Protein AF-A0A7Y5KUQ4-F1 (afdb_monomer_lite)

Secondary structure (DSSP, 8-state):
-BTTB-TTT----EEEESS-EEE-TTSTT-EEE-EEEEEEEEEEEEPTTSPEEEEEEEEEEEEEEETTT--EEEEES-HHHHHHHHHHT-TT-----PPP--

Foldseek 3Di:
DPPCADPPPRDNQKDKAAFDWDDDPVDNPDIDTDFPFWFFQFPPDADPVRHGDTDTDGFTKMWIAHPPPRDIDIDTPDVVVLVVCQVVVHRVRHDDDDDPPD

Radius of gyration: 17.79 Å; chains: 1; bounding box: 35×47×45 Å

Sequence (102 aa):
MKNGVCPKCESSEIYVVDELKIPNYEYSNSVVPLTLTAHYGETGETGFLGSAKMERVGINLRALVCGDCAFTEVYVDNLDRLKKFAAQRQGGVRRYKPEADE

pLDDT: mean 89.14, std 8.38, range [46.06, 98.25]

Structure (mmCIF, N/CA/C/O backbone):
data_AF-A0A7Y5KUQ4-F1
#
_entry.id   AF-A0A7Y5KUQ4-F1
#
loop_
_atom_site.group_PDB
_atom_site.id
_atom_site.type_symbol
_atom_site.label_atom_id
_atom_site.label_alt_id
_atom_site.label_comp_id
_atom_site.label_asym_id
_atom_site.label_entity_id
_atom_site.label_seq_id
_atom_site.pdbx_PDB_ins_code
_atom_site.Cartn_x
_atom_site.Cartn_y
_atom_site.Cartn_z
_atom_site.occupancy
_atom_site.B_iso_or_equiv
_atom_site.auth_seq_id
_atom_site.auth_comp_id
_atom_site.auth_asym_id
_atom_site.auth_atom_id
_atom_site.pdbx_PDB_model_num
ATOM 1 N N . MET A 1 1 ? -1.338 1.739 13.347 1.00 86.50 1 MET A N 1
ATOM 2 C CA . MET A 1 1 ? -1.809 1.271 14.651 1.00 86.50 1 MET A CA 1
ATOM 3 C C . MET A 1 1 ? -0.578 1.084 15.489 1.00 86.50 1 MET A C 1
ATOM 5 O O . MET A 1 1 ? 0.296 0.305 15.118 1.00 86.50 1 MET A O 1
ATOM 9 N N . LYS A 1 2 ? -0.418 1.901 16.526 1.00 77.38 2 LYS A N 1
ATOM 10 C CA . LYS A 1 2 ? 0.798 1.894 17.340 1.00 77.38 2 LYS A CA 1
ATOM 11 C C . LYS A 1 2 ? 0.644 0.816 18.409 1.00 77.38 2 LYS A C 1
ATOM 13 O O . LYS A 1 2 ? -0.415 0.727 19.011 1.00 77.38 2 LYS A O 1
ATOM 18 N N . ASN A 1 3 ? 1.673 -0.000 18.628 1.00 88.25 3 ASN A N 1
ATOM 19 C CA . ASN A 1 3 ? 1.675 -1.064 19.645 1.00 88.25 3 ASN A CA 1
ATOM 20 C C . ASN A 1 3 ? 0.528 -2.090 19.509 1.00 88.25 3 ASN A C 1
ATOM 22 O O . ASN A 1 3 ? 0.076 -2.636 20.507 1.00 88.25 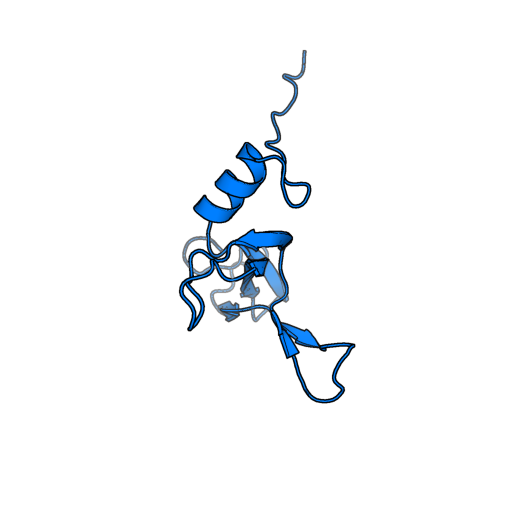3 ASN A O 1
ATOM 26 N N . GLY A 1 4 ? 0.045 -2.339 18.287 1.00 92.56 4 GLY A N 1
ATOM 27 C CA . GLY A 1 4 ? -1.018 -3.321 18.044 1.00 92.56 4 GLY A CA 1
ATOM 28 C C . GLY A 1 4 ? -2.428 -2.871 18.440 1.00 92.56 4 GLY A C 1
ATOM 29 O O . GLY A 1 4 ? -3.315 -3.712 18.478 1.00 92.56 4 GLY A O 1
ATOM 30 N N . VAL A 1 5 ? -2.652 -1.577 18.709 1.00 97.19 5 VAL A N 1
ATOM 31 C CA . VAL A 1 5 ? -3.984 -1.043 19.043 1.00 97.19 5 VAL A CA 1
ATOM 32 C C . VAL A 1 5 ? -4.462 0.028 18.062 1.00 97.19 5 VAL A C 1
ATOM 34 O O . VAL A 1 5 ? -3.678 0.795 17.485 1.00 97.19 5 VAL A O 1
ATOM 37 N N . CYS A 1 6 ? -5.779 0.078 17.869 1.00 97.38 6 CYS A N 1
ATOM 38 C CA . CYS A 1 6 ? -6.456 1.076 17.057 1.00 97.38 6 CYS A CA 1
ATOM 39 C C . CYS A 1 6 ? -6.422 2.453 17.746 1.00 97.38 6 CYS A C 1
ATOM 41 O O . CYS A 1 6 ? -6.942 2.584 18.850 1.00 97.38 6 CYS A O 1
ATOM 43 N N . PRO A 1 7 ? -5.918 3.522 17.100 1.00 96.50 7 PRO A N 1
ATOM 44 C CA . PRO A 1 7 ? -5.863 4.847 17.725 1.00 96.50 7 PRO A CA 1
ATOM 45 C C . PRO A 1 7 ? -7.234 5.534 17.845 1.00 96.50 7 PRO A C 1
ATOM 47 O O . PRO A 1 7 ? -7.336 6.570 18.490 1.00 96.50 7 PRO A O 1
ATOM 50 N N . LYS A 1 8 ? -8.276 4.998 17.195 1.00 96.75 8 LYS A N 1
ATOM 51 C CA . LYS A 1 8 ? -9.631 5.571 17.199 1.00 96.75 8 LYS A CA 1
ATOM 52 C C . LYS A 1 8 ? -10.528 4.990 18.296 1.00 96.75 8 LYS A C 1
ATOM 54 O O . LYS A 1 8 ? -11.359 5.714 18.828 1.00 96.75 8 LYS A O 1
ATOM 59 N N . CYS A 1 9 ? -10.411 3.692 18.577 1.00 97.62 9 CYS A N 1
ATOM 60 C CA . CYS A 1 9 ? -11.312 2.970 19.489 1.00 97.62 9 CYS A CA 1
ATOM 61 C C . CYS A 1 9 ? -10.589 2.050 20.482 1.00 97.62 9 CYS A C 1
ATOM 63 O O . CYS A 1 9 ? -11.249 1.298 21.185 1.00 97.62 9 CYS A O 1
ATOM 65 N N . GLU A 1 10 ? -9.253 2.068 20.502 1.00 97.38 10 GLU A N 1
ATOM 66 C CA . GLU A 1 10 ? -8.399 1.289 21.415 1.00 97.38 10 GLU A CA 1
ATOM 67 C C . GLU A 1 10 ? -8.478 -0.243 21.276 1.00 97.38 10 GLU A C 1
ATOM 69 O O . GLU A 1 10 ? -7.758 -0.957 21.969 1.00 97.38 10 GLU A O 1
ATOM 74 N N . SER A 1 11 ? -9.264 -0.755 20.324 1.00 97.75 11 SER A N 1
ATOM 75 C CA . SER A 1 11 ? -9.323 -2.181 19.986 1.00 97.75 11 SER A CA 1
ATOM 76 C C . SER A 1 11 ? -7.952 -2.775 19.652 1.00 97.75 11 SER A C 1
ATOM 78 O O . SER A 1 11 ? -7.143 -2.144 18.962 1.00 97.75 11 SER A O 1
ATOM 80 N N . SER A 1 12 ? -7.726 -4.013 20.094 1.00 97.69 12 SER A N 1
ATOM 81 C CA . SER A 1 12 ? -6.580 -4.852 19.730 1.00 97.69 12 SER A CA 1
ATOM 82 C C . SER A 1 12 ? -6.875 -5.814 18.571 1.00 97.69 12 SER A C 1
ATOM 84 O O . SER A 1 12 ? -5.969 -6.522 18.128 1.00 97.69 12 SER A O 1
ATOM 86 N N . GLU A 1 13 ? -8.110 -5.849 18.056 1.00 98.06 13 GLU A N 1
ATOM 87 C CA . GLU A 1 13 ? -8.459 -6.662 16.892 1.00 98.06 13 GLU A CA 1
ATOM 88 C C . GLU A 1 13 ? -7.991 -5.957 15.615 1.00 98.06 13 GLU A C 1
ATOM 90 O O . GLU A 1 13 ? -8.635 -5.036 15.104 1.00 98.06 13 GLU A O 1
ATOM 95 N N . ILE A 1 14 ? -6.821 -6.362 15.117 1.00 98.06 14 ILE A N 1
ATOM 96 C CA . ILE A 1 14 ? -6.170 -5.739 13.965 1.00 98.06 14 ILE A CA 1
ATOM 97 C C . ILE A 1 14 ? -5.944 -6.761 12.852 1.00 98.06 14 ILE A C 1
ATOM 99 O O . ILE A 1 14 ? -5.222 -7.741 13.025 1.00 98.06 14 ILE A O 1
ATOM 103 N N . TYR A 1 15 ? -6.489 -6.470 11.674 1.00 97.75 15 TYR A N 1
ATOM 104 C CA . TYR A 1 15 ? -6.237 -7.212 10.444 1.00 97.75 15 TYR A CA 1
ATOM 105 C C . TYR A 1 15 ? -5.096 -6.566 9.654 1.00 97.75 15 TYR A C 1
ATOM 107 O O . TYR A 1 15 ? -5.030 -5.341 9.510 1.00 97.75 15 TYR A O 1
ATOM 115 N N . VAL A 1 16 ? -4.206 -7.399 9.113 1.00 96.38 16 VAL A N 1
ATOM 116 C CA . VAL A 1 16 ? -3.110 -6.976 8.233 1.00 96.38 16 VAL A CA 1
ATOM 117 C C . VAL A 1 16 ? -3.466 -7.336 6.796 1.00 96.38 16 VAL A C 1
ATOM 119 O O . VAL A 1 16 ? -3.797 -8.480 6.502 1.00 96.38 16 VAL A O 1
ATOM 122 N N . VAL A 1 17 ? -3.377 -6.357 5.899 1.00 95.88 17 VAL A N 1
ATOM 123 C CA . VAL A 1 17 ? -3.481 -6.559 4.452 1.00 95.88 17 VAL A CA 1
ATOM 124 C C . VAL A 1 17 ? -2.100 -6.307 3.862 1.00 95.88 17 VAL A C 1
ATOM 126 O O . VAL A 1 17 ? -1.737 -5.150 3.641 1.00 95.88 17 VAL A O 1
ATOM 129 N N . ASP A 1 18 ? -1.327 -7.378 3.657 1.00 94.19 18 ASP A N 1
ATOM 130 C CA . ASP A 1 18 ? 0.078 -7.311 3.217 1.00 94.19 18 ASP A CA 1
ATOM 131 C C . ASP A 1 18 ? 0.252 -6.618 1.863 1.00 94.19 18 ASP A C 1
ATOM 133 O O . ASP A 1 18 ? 1.204 -5.865 1.669 1.00 94.19 18 ASP A O 1
ATOM 137 N N . GLU A 1 19 ? -0.699 -6.828 0.954 1.00 94.44 19 GLU A N 1
ATOM 138 C CA . GLU A 1 19 ? -0.729 -6.207 -0.364 1.00 94.44 19 GLU A CA 1
ATOM 139 C C . GLU A 1 19 ? -2.159 -5.779 -0.700 1.00 94.44 19 GLU A C 1
ATOM 141 O O . GLU A 1 19 ? -3.071 -6.607 -0.789 1.00 94.44 19 GLU A O 1
ATOM 146 N N . LEU A 1 20 ? -2.364 -4.476 -0.900 1.00 95.12 20 LEU A N 1
ATOM 147 C CA . LEU A 1 20 ? -3.644 -3.964 -1.380 1.00 95.12 20 LEU A CA 1
ATOM 148 C C . LEU A 1 20 ? -3.778 -4.294 -2.862 1.00 95.12 20 LEU A C 1
ATOM 150 O O . LEU A 1 20 ? -2.875 -4.021 -3.648 1.00 95.12 20 LEU A O 1
ATOM 154 N N . LYS A 1 21 ? -4.929 -4.837 -3.251 1.00 94.88 21 LYS A N 1
ATOM 155 C CA . LYS A 1 21 ? -5.234 -5.203 -4.635 1.00 94.88 21 LYS A CA 1
ATOM 156 C C . LYS A 1 21 ? -6.510 -4.525 -5.100 1.00 94.88 21 LYS A C 1
ATOM 158 O O . LYS A 1 21 ? -7.435 -4.331 -4.315 1.00 94.88 21 LYS A O 1
ATOM 163 N N . ILE A 1 22 ? -6.563 -4.201 -6.385 1.00 93.25 22 ILE A N 1
ATOM 164 C CA . ILE A 1 22 ? -7.767 -3.727 -7.070 1.00 93.25 22 ILE A CA 1
ATOM 165 C C . ILE A 1 22 ? -8.130 -4.678 -8.212 1.00 93.25 22 ILE A C 1
ATOM 167 O O . ILE A 1 22 ? -7.245 -5.359 -8.741 1.00 93.25 22 ILE A O 1
ATOM 171 N N . PRO A 1 23 ? -9.410 -4.731 -8.620 1.00 93.00 23 PRO A N 1
ATOM 172 C CA . PRO A 1 23 ? -9.798 -5.405 -9.849 1.00 93.00 23 PRO A CA 1
ATOM 173 C C . PRO A 1 23 ? -8.980 -4.888 -11.031 1.00 93.00 23 PRO A C 1
ATOM 175 O O . PRO A 1 23 ? -8.768 -3.683 -11.181 1.00 93.00 23 PRO A O 1
ATOM 178 N N . ASN A 1 24 ? -8.520 -5.806 -11.870 1.00 91.88 24 ASN A N 1
ATOM 179 C CA . ASN A 1 24 ? -7.850 -5.450 -13.103 1.00 91.88 24 ASN A CA 1
ATOM 180 C C . ASN A 1 24 ? -8.895 -5.136 -14.177 1.00 91.88 24 ASN A C 1
ATOM 182 O O . ASN A 1 24 ? -9.531 -6.039 -14.716 1.00 91.88 24 ASN A O 1
ATOM 186 N N . TYR A 1 25 ? -9.074 -3.860 -14.506 1.00 85.94 25 TYR A N 1
ATOM 187 C CA . TYR A 1 25 ? -10.090 -3.445 -15.478 1.00 85.94 25 TYR A CA 1
ATOM 188 C C . TYR A 1 25 ? -9.831 -3.954 -16.904 1.00 85.94 25 TYR A C 1
ATOM 190 O O . TYR A 1 25 ? -10.761 -3.999 -17.704 1.00 85.94 25 TYR A O 1
ATOM 198 N N . GLU A 1 26 ? -8.602 -4.367 -17.221 1.00 86.62 26 GLU A N 1
ATOM 199 C CA . GLU A 1 26 ? -8.254 -4.936 -18.529 1.00 86.62 26 GLU A CA 1
ATOM 200 C C . GLU A 1 26 ? -8.568 -6.439 -18.625 1.00 86.62 26 GLU A C 1
ATOM 202 O O . GLU A 1 26 ? -8.669 -6.980 -19.724 1.00 86.62 26 GLU A O 1
ATOM 207 N N . TYR A 1 27 ? -8.750 -7.123 -17.489 1.00 87.06 27 TYR A N 1
ATOM 208 C CA . TYR A 1 27 ? -8.918 -8.575 -17.438 1.00 87.06 27 TYR A CA 1
ATOM 209 C C . TYR A 1 27 ? -9.959 -8.962 -16.388 1.00 87.06 27 TYR A C 1
ATOM 211 O O . TYR A 1 27 ? -9.707 -8.900 -15.185 1.00 87.06 27 TYR A O 1
ATOM 219 N N . SER A 1 28 ? -11.102 -9.466 -16.857 1.00 78.62 28 SER A N 1
ATOM 220 C CA . SER A 1 28 ? -12.330 -9.706 -16.082 1.00 78.62 28 SER A CA 1
ATOM 221 C C . SER A 1 28 ? -12.177 -10.602 -14.844 1.00 78.62 28 SER A C 1
ATOM 223 O O . SER A 1 28 ? -13.037 -10.573 -13.974 1.00 78.62 28 SER A O 1
ATOM 225 N N . ASN A 1 29 ? -11.101 -11.390 -14.760 1.00 87.00 29 ASN A N 1
ATOM 226 C CA . ASN A 1 29 ? -10.868 -12.386 -13.710 1.00 87.00 29 ASN A CA 1
ATOM 227 C C . ASN A 1 29 ? -9.492 -12.239 -13.046 1.00 87.00 29 ASN A C 1
ATOM 229 O O . ASN A 1 29 ? -8.895 -13.230 -12.628 1.00 87.00 29 ASN A O 1
ATOM 233 N N . SER A 1 30 ? -8.945 -11.024 -12.980 1.00 92.88 30 SER A N 1
ATOM 234 C CA . SER A 1 30 ? -7.675 -10.807 -12.287 1.00 92.88 30 SER A CA 1
ATOM 235 C C . SER A 1 30 ? -7.696 -9.574 -11.394 1.00 92.88 30 SER A C 1
ATOM 237 O O . SER A 1 30 ? -8.537 -8.684 -11.520 1.00 92.88 30 SER A O 1
ATOM 239 N N . VAL A 1 31 ? -6.750 -9.551 -10.464 1.00 93.44 31 VAL A N 1
ATOM 240 C CA . VAL A 1 31 ? -6.494 -8.438 -9.557 1.00 93.44 31 VAL A CA 1
ATOM 241 C C . VAL A 1 31 ? -5.051 -7.991 -9.733 1.00 93.44 31 VAL A C 1
ATOM 243 O O . VAL A 1 31 ? -4.176 -8.812 -10.011 1.00 93.44 31 VAL A O 1
ATOM 246 N N . VAL A 1 32 ? -4.804 -6.697 -9.568 1.00 91.69 32 VAL A N 1
ATOM 247 C CA . VAL A 1 32 ? -3.464 -6.103 -9.637 1.00 91.69 32 VAL A CA 1
ATOM 248 C C . VAL A 1 32 ? -3.153 -5.346 -8.349 1.00 91.69 32 VAL A C 1
ATOM 250 O O . VAL A 1 32 ? -4.085 -4.856 -7.701 1.00 91.69 32 VAL A O 1
ATOM 253 N N . PRO A 1 33 ? -1.873 -5.230 -7.955 1.00 92.19 33 PRO A N 1
ATOM 254 C CA . PRO A 1 33 ? -1.490 -4.423 -6.804 1.00 92.19 33 PRO A CA 1
ATOM 255 C C . PRO A 1 33 ? -1.946 -2.965 -6.948 1.00 92.19 33 PRO A C 1
ATOM 257 O O . PRO A 1 33 ? -1.776 -2.338 -7.996 1.00 92.19 33 PRO A O 1
ATOM 260 N N . LEU A 1 34 ? -2.505 -2.409 -5.875 1.00 92.88 34 LEU A N 1
ATOM 261 C CA . LEU A 1 34 ? -2.770 -0.984 -5.745 1.00 92.88 34 LEU A CA 1
ATOM 262 C C . LEU A 1 34 ? -1.477 -0.275 -5.349 1.00 92.88 34 LEU A C 1
ATOM 264 O O . LEU A 1 34 ? -0.929 -0.495 -4.269 1.00 92.88 34 LEU A O 1
ATOM 268 N N . THR A 1 35 ? -1.013 0.620 -6.214 1.00 92.31 35 THR A N 1
ATOM 269 C CA . THR A 1 35 ? 0.241 1.348 -6.010 1.00 92.31 35 THR A CA 1
ATOM 270 C C . THR A 1 35 ? -0.027 2.815 -5.699 1.00 92.31 35 THR A C 1
ATOM 272 O O . THR A 1 35 ? -0.837 3.433 -6.389 1.00 92.31 35 THR A O 1
ATOM 275 N N . LEU A 1 36 ? 0.697 3.404 -4.738 1.00 90.62 36 LEU A N 1
ATOM 276 C CA . LEU A 1 36 ? 0.589 4.835 -4.393 1.00 90.62 36 LEU A CA 1
ATOM 277 C C . LEU A 1 36 ? 0.866 5.746 -5.596 1.00 90.62 36 LEU A C 1
ATOM 279 O O . LEU A 1 36 ? 0.254 6.793 -5.779 1.00 90.62 36 LEU A O 1
ATOM 283 N N . THR A 1 37 ? 1.845 5.341 -6.393 1.00 90.00 37 THR A N 1
ATOM 284 C CA . THR A 1 37 ? 2.245 5.966 -7.644 1.00 90.00 37 THR A CA 1
ATOM 285 C C . THR A 1 37 ? 3.047 4.953 -8.453 1.00 90.00 37 THR A C 1
ATOM 287 O O . THR A 1 37 ? 3.455 3.913 -7.924 1.00 90.00 37 THR A O 1
ATOM 290 N N . ALA A 1 38 ? 3.293 5.261 -9.721 1.00 85.75 38 ALA A N 1
ATOM 291 C CA . ALA A 1 38 ? 4.110 4.446 -10.591 1.00 85.75 38 ALA A CA 1
ATOM 292 C C . ALA A 1 38 ? 4.945 5.286 -11.561 1.00 85.75 38 ALA A C 1
ATOM 294 O O . ALA A 1 38 ? 4.601 6.416 -11.910 1.00 85.75 38 ALA A O 1
ATOM 295 N N . HIS A 1 39 ? 6.029 4.682 -12.026 1.00 86.31 39 HIS A N 1
ATOM 296 C CA . HIS A 1 39 ? 6.885 5.190 -13.086 1.00 86.31 39 HIS A CA 1
ATOM 297 C C . HIS A 1 39 ? 7.180 4.059 -14.075 1.00 86.31 39 HIS A C 1
ATOM 299 O O . HIS A 1 39 ? 7.303 2.907 -13.670 1.00 86.31 39 HIS A O 1
ATOM 305 N N . TYR A 1 40 ? 7.272 4.374 -15.366 1.00 84.56 40 TYR A N 1
ATOM 306 C CA . TYR A 1 40 ? 7.712 3.412 -16.372 1.00 84.56 40 TYR A CA 1
ATOM 307 C C . TYR A 1 40 ? 9.227 3.509 -16.525 1.00 84.56 40 TYR A C 1
ATOM 309 O O . TYR A 1 40 ? 9.723 4.533 -16.991 1.00 84.56 40 TYR A O 1
ATOM 317 N N . GLY A 1 41 ? 9.949 2.470 -16.117 1.00 82.75 41 GLY A N 1
ATOM 318 C CA . GLY A 1 41 ? 11.405 2.505 -16.057 1.00 82.75 41 GLY A CA 1
ATOM 319 C C . GLY A 1 41 ? 12.023 1.127 -15.872 1.00 82.75 41 GLY A C 1
ATOM 320 O O . GLY A 1 41 ? 11.330 0.108 -15.877 1.00 82.75 41 GLY A O 1
ATOM 321 N N . GLU A 1 42 ? 13.343 1.106 -15.722 1.00 79.62 42 GLU A N 1
ATOM 322 C CA . GLU A 1 42 ? 14.081 -0.127 -15.471 1.00 79.62 42 GLU A CA 1
ATOM 323 C C . GLU A 1 42 ? 13.690 -0.733 -14.120 1.00 79.62 42 GLU A C 1
ATOM 325 O O . GLU A 1 42 ? 13.610 -0.058 -13.091 1.00 79.62 42 GLU A O 1
ATOM 330 N N . THR A 1 43 ? 13.475 -2.040 -14.130 1.00 74.81 43 THR A N 1
ATOM 331 C CA . THR A 1 43 ? 13.066 -2.835 -12.962 1.00 74.81 43 THR A CA 1
ATOM 332 C C . THR A 1 43 ? 14.231 -3.198 -12.044 1.00 74.81 43 THR A C 1
ATOM 334 O O . THR A 1 43 ? 14.022 -3.574 -10.892 1.00 74.81 43 THR A O 1
ATOM 337 N N . GLY A 1 44 ? 15.466 -3.085 -12.546 1.00 72.00 44 GLY A N 1
ATOM 338 C CA . GLY A 1 44 ? 16.661 -3.672 -11.938 1.00 72.00 44 GLY A CA 1
ATOM 339 C C . GLY A 1 44 ? 16.877 -5.146 -12.303 1.00 72.00 44 GLY A C 1
ATOM 340 O O . GLY A 1 44 ? 17.896 -5.715 -11.920 1.00 72.00 44 GLY A O 1
ATOM 341 N N . GLU A 1 45 ? 15.963 -5.756 -13.064 1.00 75.81 45 GLU A N 1
ATOM 342 C CA . GLU A 1 45 ? 16.115 -7.098 -13.625 1.00 75.81 45 GLU A CA 1
ATOM 343 C C . GLU A 1 45 ? 16.705 -7.032 -15.040 1.00 75.81 45 GLU A C 1
ATOM 345 O O . GLU A 1 45 ? 16.440 -6.107 -15.816 1.00 75.81 45 GLU A O 1
ATOM 350 N N . THR A 1 46 ? 17.485 -8.048 -15.401 1.00 82.56 46 THR A N 1
ATOM 351 C CA . THR A 1 46 ? 17.943 -8.266 -16.777 1.00 82.56 46 THR A CA 1
ATOM 352 C C . THR A 1 46 ? 17.046 -9.294 -17.454 1.00 82.56 46 THR A C 1
ATOM 354 O O . THR A 1 46 ? 16.743 -10.349 -16.902 1.00 82.56 46 THR A O 1
ATOM 357 N N . GLY A 1 47 ? 16.584 -8.968 -18.659 1.00 78.00 47 GLY A N 1
ATOM 358 C CA . GLY A 1 47 ? 15.843 -9.890 -19.506 1.00 78.00 47 GLY A CA 1
ATOM 359 C C . GLY A 1 47 ? 16.729 -11.029 -20.009 1.00 78.00 47 GLY A C 1
ATOM 360 O O . GLY A 1 47 ? 17.954 -10.980 -19.919 1.00 78.00 47 GLY A O 1
ATOM 361 N N . PHE A 1 48 ? 16.100 -12.039 -20.610 1.00 79.06 48 PHE A N 1
ATOM 362 C CA . PHE A 1 48 ? 16.778 -13.237 -21.124 1.00 79.06 48 PHE A CA 1
ATOM 363 C C . PHE A 1 48 ? 17.940 -12.935 -22.093 1.00 79.06 48 PHE A C 1
ATOM 365 O O . PHE A 1 48 ? 18.921 -13.667 -22.131 1.00 79.06 48 PHE A O 1
ATOM 372 N N . LEU A 1 49 ? 17.853 -11.832 -22.845 1.00 84.81 49 LEU A N 1
ATOM 373 C CA . LEU A 1 49 ? 18.880 -11.379 -23.792 1.00 84.81 49 LEU A CA 1
ATOM 374 C C . LEU A 1 49 ? 19.884 -10.374 -23.188 1.00 84.81 49 LEU A C 1
ATOM 376 O O . LEU A 1 49 ? 20.640 -9.745 -23.921 1.00 84.81 49 LEU A O 1
ATOM 380 N N . GLY A 1 50 ? 19.879 -10.179 -21.867 1.00 80.75 50 GLY A N 1
ATOM 381 C CA . GLY A 1 50 ? 20.784 -9.264 -21.162 1.00 80.75 50 GLY A CA 1
ATOM 382 C C . GLY A 1 50 ? 20.385 -7.784 -21.202 1.00 80.75 50 GLY A C 1
ATOM 383 O O . GLY A 1 50 ? 21.050 -6.959 -20.583 1.00 80.75 50 GLY A O 1
ATOM 384 N N . SER A 1 51 ? 19.294 -7.422 -21.883 1.00 84.06 51 SER A N 1
ATOM 385 C CA . SER A 1 51 ? 18.738 -6.064 -21.849 1.00 84.06 51 SER A CA 1
ATOM 386 C C . SER A 1 51 ? 18.054 -5.777 -20.511 1.00 84.06 51 SER A C 1
ATOM 388 O O . SER A 1 51 ? 17.368 -6.652 -19.979 1.00 84.06 51 SER A O 1
ATOM 390 N N . ALA A 1 52 ? 18.163 -4.552 -19.993 1.00 82.50 52 ALA A N 1
ATOM 391 C CA . ALA A 1 52 ? 17.395 -4.132 -18.822 1.00 82.50 52 ALA A CA 1
ATOM 392 C C . ALA A 1 52 ? 15.887 -4.286 -19.086 1.00 82.50 52 ALA A C 1
ATOM 394 O O . ALA A 1 52 ? 15.378 -3.887 -20.137 1.00 82.50 52 ALA A O 1
ATOM 395 N N . LYS A 1 53 ? 15.169 -4.903 -18.146 1.00 84.19 53 LYS A N 1
ATOM 396 C CA . LYS A 1 53 ? 13.721 -5.080 -18.251 1.00 84.19 53 LYS A CA 1
ATOM 397 C C . LYS A 1 53 ? 13.027 -3.777 -17.858 1.00 84.19 53 LYS A C 1
ATOM 399 O O . LYS A 1 53 ? 13.263 -3.254 -16.767 1.00 84.19 53 LYS A O 1
ATOM 404 N N . MET A 1 54 ? 12.164 -3.288 -18.746 1.00 82.81 54 MET A N 1
ATOM 405 C CA . MET A 1 54 ? 11.355 -2.082 -18.566 1.00 82.81 54 MET A CA 1
ATOM 406 C C . MET A 1 54 ? 9.939 -2.471 -18.162 1.00 82.81 54 MET A C 1
ATOM 408 O O . MET A 1 54 ? 9.308 -3.270 -18.853 1.00 82.81 54 MET A O 1
ATOM 412 N N . GLU A 1 55 ? 9.423 -1.903 -17.077 1.00 87.06 55 GLU A N 1
ATOM 413 C CA . GLU A 1 55 ? 8.029 -2.115 -16.689 1.00 87.06 55 GLU A CA 1
ATOM 414 C C . GLU A 1 55 ? 7.475 -0.924 -15.897 1.00 87.06 55 GLU A C 1
ATOM 416 O O . GLU A 1 55 ? 8.187 0.025 -15.551 1.00 87.06 55 GLU A O 1
ATOM 421 N N . ARG A 1 56 ? 6.169 -0.954 -15.618 1.00 85.25 56 ARG A N 1
ATOM 422 C CA . ARG A 1 56 ? 5.549 -0.004 -14.696 1.00 85.25 56 ARG A CA 1
ATOM 423 C C . ARG A 1 56 ? 5.929 -0.384 -13.264 1.00 85.25 56 ARG A C 1
ATOM 425 O O . ARG A 1 56 ? 5.317 -1.258 -12.662 1.00 85.25 56 ARG A O 1
ATOM 432 N N . VAL A 1 57 ? 6.908 0.316 -12.706 1.00 86.69 57 VAL A N 1
ATOM 433 C CA . VAL A 1 57 ? 7.362 0.134 -11.328 1.00 86.69 57 VAL A CA 1
ATOM 434 C C . VAL A 1 57 ? 6.494 0.980 -10.400 1.00 86.69 57 VAL A C 1
ATOM 436 O O . VAL A 1 57 ? 6.489 2.210 -10.480 1.00 86.69 57 VAL A O 1
ATOM 439 N N . GLY A 1 58 ? 5.745 0.319 -9.520 1.00 89.31 58 GLY A N 1
ATOM 440 C CA . GLY A 1 58 ? 4.916 0.958 -8.498 1.00 89.31 58 GLY A CA 1
ATOM 441 C C . GLY A 1 58 ? 5.532 0.943 -7.098 1.00 89.31 58 GLY A C 1
ATOM 442 O O . GLY A 1 58 ? 6.506 0.236 -6.828 1.00 89.31 58 GLY A O 1
ATOM 443 N N . ILE A 1 59 ? 4.947 1.728 -6.194 1.00 91.25 59 ILE A N 1
ATOM 444 C CA . ILE A 1 59 ? 5.182 1.630 -4.744 1.00 91.25 59 ILE A CA 1
ATOM 445 C C . ILE A 1 59 ? 3.972 0.927 -4.141 1.00 91.25 59 ILE A C 1
ATOM 447 O O . ILE A 1 59 ? 2.875 1.495 -4.190 1.00 91.25 59 ILE A O 1
ATOM 451 N N . ASN A 1 60 ? 4.152 -0.286 -3.616 1.00 92.50 60 ASN A N 1
ATOM 452 C CA . ASN A 1 60 ? 3.025 -1.051 -3.099 1.00 92.50 60 ASN A CA 1
ATOM 453 C C . ASN A 1 60 ? 2.579 -0.503 -1.748 1.00 92.50 60 ASN A C 1
ATOM 455 O O . ASN A 1 60 ? 3.306 0.200 -1.033 1.00 92.50 60 ASN A O 1
ATOM 459 N N . LEU A 1 61 ? 1.341 -0.843 -1.421 1.00 95.81 61 LEU A N 1
ATOM 460 C CA . LEU A 1 61 ? 0.686 -0.432 -0.201 1.00 95.81 61 LEU A CA 1
ATOM 461 C C . LEU A 1 61 ? 0.374 -1.653 0.656 1.00 95.81 61 LEU A C 1
ATOM 463 O O . LEU A 1 61 ? -0.124 -2.663 0.157 1.00 95.81 61 LEU A O 1
ATOM 467 N N . ARG A 1 62 ? 0.595 -1.494 1.958 1.00 95.62 62 ARG A N 1
ATOM 468 C CA . ARG A 1 62 ? 0.105 -2.371 3.024 1.00 95.62 62 ARG A CA 1
ATOM 469 C C . ARG A 1 62 ? -0.912 -1.602 3.856 1.00 95.62 62 ARG A C 1
ATOM 471 O O . ARG A 1 62 ? -0.713 -0.410 4.093 1.00 95.62 62 ARG A O 1
ATOM 478 N N . ALA A 1 63 ? -1.947 -2.262 4.366 1.00 96.81 63 ALA A N 1
ATOM 479 C CA . ALA A 1 63 ? -2.877 -1.646 5.310 1.00 96.81 63 ALA A CA 1
ATOM 480 C C . ALA A 1 63 ? -2.978 -2.421 6.619 1.00 96.81 63 ALA A C 1
ATOM 482 O O . ALA A 1 63 ? -2.824 -3.640 6.663 1.00 96.81 63 ALA A O 1
ATOM 483 N N . LEU A 1 64 ? -3.270 -1.677 7.681 1.00 97.25 64 LEU A N 1
ATOM 484 C CA . LEU A 1 64 ? -3.770 -2.205 8.941 1.00 97.25 64 LEU A CA 1
ATOM 485 C C . LEU A 1 64 ? -5.214 -1.737 9.100 1.00 97.25 64 LEU A C 1
ATOM 487 O O . LEU A 1 64 ? -5.472 -0.534 9.003 1.00 97.25 64 LEU A 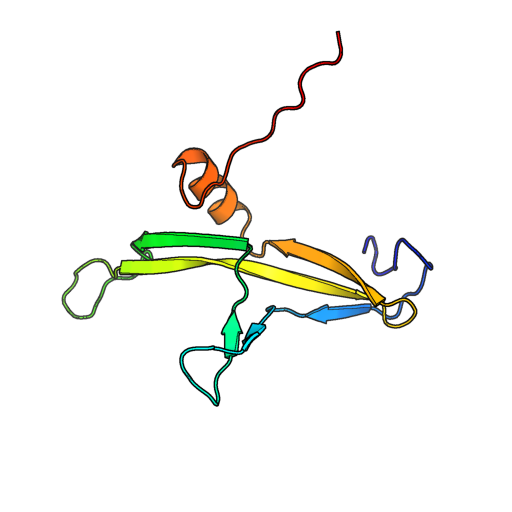O 1
ATOM 491 N N . VAL A 1 65 ? -6.132 -2.671 9.345 1.00 98.06 65 VAL A N 1
ATOM 492 C CA . VAL A 1 65 ? -7.574 -2.412 9.458 1.00 98.06 65 VAL A CA 1
ATOM 493 C C . VAL A 1 65 ? -8.061 -2.861 10.831 1.00 98.06 65 VAL A C 1
ATOM 495 O O . VAL A 1 65 ? -7.841 -4.000 11.233 1.00 98.06 65 VAL A O 1
ATOM 498 N N . CYS A 1 66 ? -8.704 -1.956 11.567 1.00 98.25 66 CYS A N 1
ATOM 499 C CA . CYS A 1 66 ? -9.300 -2.271 12.861 1.00 98.25 66 CYS A CA 1
ATOM 500 C C . CYS A 1 66 ? -10.561 -3.110 12.646 1.00 98.25 66 CYS A C 1
ATOM 502 O O . CYS A 1 66 ? -11.433 -2.693 11.881 1.00 98.25 66 CYS A O 1
ATOM 504 N N . GLY A 1 67 ? -10.663 -4.245 13.338 1.00 98.06 67 GLY A N 1
ATOM 505 C CA . GLY A 1 67 ? -11.823 -5.134 13.292 1.00 98.06 67 GLY A CA 1
ATOM 506 C C . GLY A 1 67 ? -13.103 -4.480 13.804 1.00 98.06 67 GLY A C 1
ATOM 507 O O . GLY A 1 67 ? -14.158 -4.657 13.204 1.00 98.06 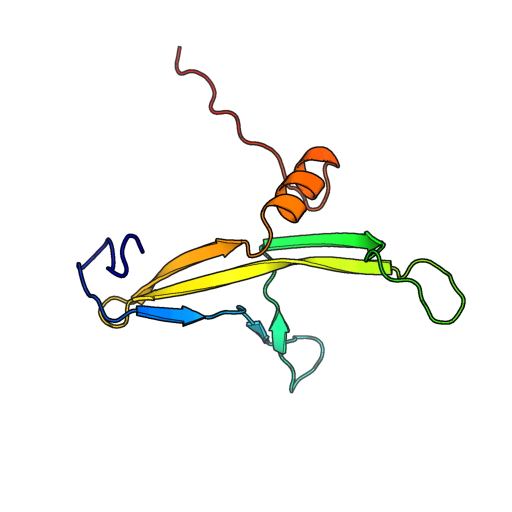67 GLY A O 1
ATOM 508 N N . ASP A 1 68 ? -12.996 -3.634 14.832 1.00 98.25 68 ASP A N 1
ATOM 509 C CA . ASP A 1 68 ? 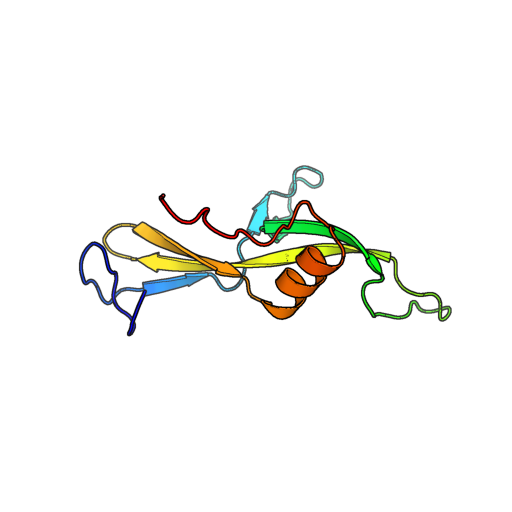-14.174 -3.079 15.508 1.00 98.25 68 ASP A CA 1
ATOM 510 C C . ASP A 1 68 ? -14.750 -1.829 14.836 1.00 98.25 68 ASP A C 1
ATOM 512 O O . ASP A 1 68 ? -15.963 -1.646 14.770 1.00 98.25 68 ASP A O 1
ATOM 516 N N . CYS A 1 69 ? -13.891 -0.922 14.358 1.00 97.81 69 CYS A N 1
ATOM 517 C CA . CYS A 1 69 ? -14.337 0.386 13.854 1.00 97.81 69 CYS A CA 1
ATOM 518 C C . CYS A 1 69 ? -13.908 0.701 12.417 1.00 97.81 69 CYS A C 1
ATOM 520 O O . CYS A 1 69 ? -14.092 1.838 11.967 1.00 97.81 69 CYS A O 1
ATOM 522 N N . ALA A 1 70 ? -13.291 -0.265 11.726 1.00 97.81 70 ALA A N 1
ATOM 523 C CA . ALA A 1 70 ? -12.791 -0.152 10.353 1.00 97.81 70 ALA A CA 1
ATOM 524 C C . ALA A 1 70 ? -11.785 0.992 10.105 1.00 97.81 70 ALA A C 1
ATOM 526 O O . ALA A 1 70 ? -11.471 1.324 8.959 1.00 97.81 70 ALA A O 1
ATOM 527 N N . PHE A 1 71 ? -11.242 1.609 11.162 1.00 97.69 71 PHE A N 1
ATOM 528 C CA . PHE A 1 71 ? -10.164 2.583 11.019 1.00 97.69 71 PHE A CA 1
ATOM 529 C C . PHE A 1 71 ? -8.982 1.934 10.295 1.00 97.69 71 PHE A C 1
ATOM 531 O O . PHE A 1 71 ? -8.517 0.868 10.700 1.00 97.69 71 PHE A O 1
ATOM 538 N N . THR A 1 72 ? -8.524 2.583 9.227 1.00 97.75 72 THR A N 1
ATOM 539 C CA . THR A 1 72 ? -7.537 2.032 8.300 1.00 97.75 72 THR A CA 1
ATOM 540 C C . THR A 1 72 ? -6.318 2.938 8.239 1.00 97.75 72 THR A C 1
ATOM 542 O O . THR A 1 72 ? -6.435 4.128 7.949 1.00 97.75 72 THR A O 1
ATOM 545 N N . GLU A 1 73 ? -5.141 2.367 8.476 1.00 97.06 73 GLU A N 1
ATOM 546 C CA . GLU A 1 73 ? -3.861 3.026 8.222 1.00 97.06 73 GLU A CA 1
ATOM 547 C C . GLU A 1 73 ? -3.162 2.357 7.048 1.00 97.06 73 GLU A C 1
ATOM 549 O O . GLU A 1 73 ? -3.064 1.132 6.998 1.00 97.06 73 GLU A O 1
ATOM 554 N N . VAL A 1 74 ? -2.6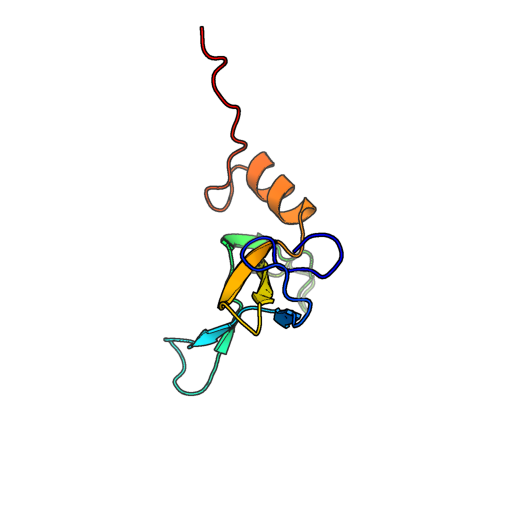49 3.168 6.125 1.00 95.81 74 VAL A N 1
ATOM 555 C CA . VAL A 1 74 ? -1.970 2.704 4.915 1.00 95.81 74 VAL A CA 1
ATOM 556 C C . VAL A 1 74 ? -0.492 3.067 4.989 1.00 95.81 74 VAL A C 1
ATOM 558 O O . VAL A 1 74 ? -0.127 4.187 5.346 1.00 95.81 74 VAL A O 1
ATOM 561 N N . TYR A 1 75 ? 0.359 2.113 4.630 1.00 94.25 75 TYR A N 1
ATOM 562 C CA . TYR A 1 75 ? 1.811 2.214 4.661 1.00 94.25 75 TYR A CA 1
ATOM 563 C C . TYR A 1 75 ? 2.386 1.893 3.286 1.00 94.25 75 TYR A C 1
ATOM 565 O O . TYR A 1 75 ? 1.862 1.038 2.575 1.00 94.25 75 TYR A O 1
ATOM 573 N N . VAL A 1 76 ? 3.502 2.534 2.945 1.00 94.00 76 VAL A N 1
ATOM 574 C CA . VAL A 1 76 ? 4.341 2.105 1.820 1.00 94.00 76 VAL A CA 1
ATOM 575 C C . VAL A 1 76 ? 5.224 0.940 2.258 1.00 94.00 76 VAL A C 1
ATOM 577 O O . VAL A 1 76 ? 5.780 0.967 3.357 1.00 94.00 76 VAL A O 1
ATOM 580 N N . ASP A 1 77 ? 5.361 -0.071 1.406 1.00 86.69 77 ASP A N 1
ATOM 581 C CA . ASP A 1 77 ? 6.193 -1.250 1.676 1.00 86.69 77 ASP A CA 1
ATOM 582 C C . ASP A 1 77 ? 7.699 -0.957 1.543 1.00 86.69 77 ASP A C 1
ATOM 584 O O . ASP A 1 77 ? 8.524 -1.532 2.252 1.00 86.69 77 ASP A O 1
ATOM 588 N N . ASN A 1 78 ? 8.061 -0.021 0.661 1.00 87.12 78 ASN A N 1
ATOM 589 C CA . ASN A 1 78 ? 9.440 0.295 0.316 1.00 8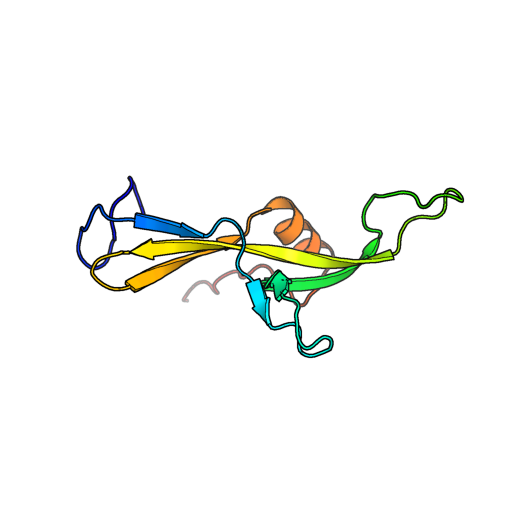7.12 78 ASN A CA 1
ATOM 590 C C . ASN A 1 78 ? 9.700 1.808 0.346 1.00 87.12 78 ASN A C 1
ATOM 592 O O . ASN A 1 78 ? 9.568 2.527 -0.652 1.00 87.12 78 ASN A O 1
ATOM 596 N N . LEU A 1 79 ? 10.119 2.297 1.515 1.00 90.94 79 LEU A N 1
ATOM 597 C CA . LEU A 1 79 ? 10.443 3.709 1.723 1.00 90.94 79 LEU A CA 1
ATOM 598 C C . LEU A 1 79 ? 11.604 4.187 0.835 1.00 90.94 79 LEU A C 1
ATOM 600 O O . LEU A 1 79 ? 11.609 5.336 0.392 1.00 90.94 79 LEU A O 1
ATOM 604 N N . ASP A 1 80 ? 12.584 3.332 0.549 1.00 91.25 80 ASP A N 1
ATOM 605 C CA . ASP A 1 80 ? 13.732 3.722 -0.271 1.00 91.25 80 ASP A CA 1
ATOM 606 C C . ASP A 1 80 ? 13.348 3.908 -1.738 1.00 91.25 80 ASP A C 1
ATOM 608 O O . ASP A 1 80 ? 13.839 4.832 -2.389 1.00 91.25 80 ASP A O 1
ATOM 612 N N . ARG A 1 81 ? 12.398 3.117 -2.247 1.00 88.44 81 ARG A N 1
ATOM 613 C CA . ARG A 1 81 ? 11.793 3.345 -3.565 1.00 88.44 81 ARG A CA 1
ATOM 614 C C . ARG A 1 81 ? 11.057 4.685 -3.613 1.00 88.44 81 ARG A C 1
ATOM 616 O O . ARG A 1 81 ? 11.270 5.447 -4.554 1.00 88.44 81 ARG A O 1
ATOM 623 N N . LEU A 1 82 ? 10.280 5.026 -2.581 1.00 90.50 82 LEU A N 1
ATOM 624 C CA . LEU A 1 82 ? 9.617 6.335 -2.488 1.00 90.50 82 LEU A CA 1
ATOM 625 C C . LEU A 1 82 ? 10.624 7.494 -2.502 1.00 90.50 82 LEU A C 1
ATOM 627 O O . LEU A 1 82 ? 10.440 8.473 -3.229 1.00 90.50 82 LEU A O 1
ATOM 631 N N . LYS A 1 83 ? 11.719 7.374 -1.742 1.00 92.19 83 LYS A N 1
ATOM 632 C CA . LYS A 1 83 ? 12.801 8.370 -1.731 1.00 92.19 83 LYS A CA 1
ATOM 633 C C . LYS A 1 83 ? 13.475 8.501 -3.099 1.00 92.19 83 LYS A C 1
ATOM 635 O O . LYS A 1 83 ? 13.748 9.625 -3.517 1.00 92.19 83 LYS A O 1
ATOM 640 N N . LYS A 1 84 ? 13.717 7.389 -3.805 1.00 90.00 84 LYS A N 1
ATOM 641 C CA . LYS A 1 84 ? 14.265 7.402 -5.173 1.00 90.00 84 LYS A CA 1
ATOM 642 C C . LYS A 1 84 ? 13.339 8.142 -6.136 1.00 90.00 84 LYS A C 1
ATOM 644 O O . LYS A 1 84 ? 13.808 9.042 -6.828 1.00 90.00 84 LYS A O 1
ATOM 649 N N . PHE A 1 85 ? 12.036 7.849 -6.107 1.00 90.75 85 PHE A N 1
ATOM 650 C CA . PHE A 1 85 ? 11.052 8.549 -6.943 1.00 90.75 85 PHE A CA 1
ATOM 651 C C . PHE A 1 85 ? 11.059 10.055 -6.664 1.00 90.75 85 PHE A C 1
ATOM 653 O O . PHE A 1 85 ? 11.099 10.851 -7.600 1.00 90.75 85 PHE A O 1
ATOM 660 N N . ALA A 1 86 ? 11.114 10.455 -5.389 1.00 91.50 86 ALA A N 1
ATOM 661 C CA . ALA A 1 86 ? 11.205 11.863 -5.006 1.00 91.50 86 ALA A CA 1
ATOM 662 C C . ALA A 1 86 ? 12.491 12.539 -5.518 1.00 91.50 86 ALA A C 1
ATOM 664 O O . ALA A 1 86 ? 12.441 13.660 -6.025 1.00 91.50 86 ALA A O 1
ATOM 665 N N . ALA A 1 87 ? 13.644 11.872 -5.395 1.00 90.94 87 ALA A N 1
ATOM 666 C CA . ALA A 1 87 ? 14.936 12.401 -5.836 1.00 90.94 87 ALA A CA 1
ATOM 667 C C . ALA A 1 87 ? 15.015 12.554 -7.364 1.00 90.94 87 ALA A C 1
ATOM 669 O O . ALA A 1 87 ? 15.574 13.529 -7.860 1.00 90.94 87 ALA A O 1
ATOM 670 N N . GLN A 1 88 ? 14.419 11.614 -8.099 1.00 89.56 88 GLN A N 1
ATOM 671 C CA . GLN A 1 88 ? 14.411 11.582 -9.564 1.00 89.56 88 GLN A CA 1
ATOM 672 C C . GLN A 1 88 ? 13.212 12.321 -10.182 1.00 89.56 88 GLN A C 1
ATOM 674 O O . GLN A 1 88 ? 13.084 12.352 -11.403 1.00 89.56 88 GLN A O 1
ATOM 679 N N . ARG A 1 89 ? 12.338 12.929 -9.362 1.00 87.00 89 ARG A N 1
ATOM 680 C CA . ARG A 1 89 ? 11.094 13.604 -9.786 1.00 87.00 89 ARG A CA 1
ATOM 681 C C . ARG A 1 89 ? 10.168 12.702 -10.618 1.00 87.00 89 ARG A C 1
ATOM 683 O O . ARG A 1 89 ? 9.519 13.152 -11.560 1.00 87.00 89 ARG A O 1
ATOM 690 N N . GLN A 1 90 ? 10.102 11.423 -10.265 1.00 88.81 90 GLN A N 1
ATOM 691 C CA . GLN A 1 90 ? 9.279 10.415 -10.930 1.00 88.81 90 GLN A CA 1
ATOM 692 C C . GLN A 1 90 ? 7.954 10.199 -10.195 1.00 88.81 90 GLN A C 1
ATOM 694 O O . GLN A 1 90 ? 7.840 10.447 -8.993 1.00 88.81 90 GLN A O 1
ATOM 699 N N . GLY A 1 91 ? 6.933 9.732 -10.923 1.00 84.88 91 GLY A N 1
ATOM 700 C CA . GLY A 1 91 ? 5.639 9.361 -10.339 1.00 84.88 91 GLY A CA 1
ATOM 701 C C . GLY A 1 91 ? 4.945 10.495 -9.570 1.00 84.88 91 GLY A C 1
ATOM 702 O O . GLY A 1 91 ? 4.193 10.234 -8.636 1.00 84.88 91 GLY A O 1
ATOM 703 N N . GLY A 1 92 ? 5.246 11.762 -9.872 1.00 88.00 92 GLY A N 1
ATOM 704 C CA . GLY A 1 92 ? 4.681 12.906 -9.146 1.00 88.00 92 GLY A CA 1
ATOM 705 C C . GLY A 1 92 ? 5.080 12.991 -7.665 1.00 88.00 92 GLY A C 1
ATOM 706 O O . GLY A 1 92 ? 4.473 13.756 -6.914 1.00 88.00 92 GLY A O 1
ATOM 707 N N . VAL A 1 93 ? 6.087 12.232 -7.219 1.00 91.00 93 VAL A N 1
ATOM 708 C CA . VAL A 1 93 ? 6.537 12.257 -5.824 1.00 91.00 93 VAL A CA 1
ATOM 709 C C . VAL A 1 93 ? 7.413 13.481 -5.592 1.00 91.00 93 VAL A C 1
ATOM 711 O O . VAL A 1 93 ? 8.398 13.709 -6.293 1.00 91.00 93 VAL A O 1
ATOM 714 N N . ARG A 1 94 ? 7.090 14.255 -4.554 1.00 89.81 94 ARG A N 1
ATOM 715 C CA . ARG A 1 94 ? 7.888 15.400 -4.105 1.00 89.81 94 ARG A CA 1
ATOM 716 C C . ARG A 1 94 ? 8.015 15.399 -2.590 1.00 89.81 94 ARG A C 1
ATOM 718 O O . ARG A 1 94 ? 7.083 15.023 -1.881 1.00 89.81 94 ARG A O 1
ATOM 725 N N . ARG A 1 95 ? 9.160 15.857 -2.081 1.00 89.06 95 ARG A N 1
ATOM 726 C CA . ARG A 1 95 ? 9.327 16.089 -0.644 1.00 89.06 95 ARG A CA 1
ATOM 727 C C . ARG A 1 95 ? 8.521 17.324 -0.255 1.00 89.06 95 ARG A C 1
ATOM 729 O O . ARG A 1 95 ? 8.783 18.409 -0.768 1.00 89.06 95 ARG A O 1
ATOM 736 N N . TYR A 1 96 ? 7.567 17.159 0.652 1.00 87.94 96 TYR A N 1
ATOM 737 C CA . TYR A 1 96 ? 6.929 18.291 1.310 1.00 87.94 96 TYR A CA 1
ATOM 738 C C . TYR A 1 96 ? 7.895 18.875 2.344 1.00 87.94 96 TYR A C 1
ATOM 740 O O . TYR A 1 96 ? 8.473 18.142 3.152 1.00 87.94 96 TYR A O 1
ATOM 748 N N . LYS A 1 97 ? 8.099 20.188 2.286 1.00 84.75 97 LYS A N 1
ATOM 749 C CA . LYS A 1 97 ? 8.650 20.974 3.384 1.00 84.75 97 LYS A CA 1
ATOM 750 C C . LYS A 1 97 ? 7.525 21.927 3.780 1.00 84.75 97 LYS A C 1
ATOM 752 O O . LYS A 1 97 ? 7.111 22.677 2.898 1.00 84.75 97 LYS A O 1
ATOM 757 N N . PRO A 1 98 ? 6.988 21.847 5.007 1.00 79.19 98 PRO A N 1
ATOM 758 C CA . PRO A 1 98 ? 6.062 22.869 5.464 1.00 79.19 98 PRO A CA 1
ATOM 759 C C . PRO A 1 98 ? 6.766 24.224 5.380 1.00 79.19 98 PRO A C 1
ATOM 761 O O . PRO A 1 98 ? 7.959 24.318 5.689 1.00 79.19 98 PRO A O 1
ATOM 764 N N . GLU A 1 99 ? 6.052 25.232 4.889 1.00 74.88 99 GLU A N 1
ATOM 765 C CA . GLU A 1 99 ? 6.489 26.615 5.041 1.00 74.88 99 GLU A CA 1
ATOM 766 C C . GLU A 1 99 ? 6.556 26.891 6.548 1.00 74.88 99 GLU A C 1
ATOM 768 O O . GLU A 1 99 ? 5.734 26.380 7.311 1.00 74.88 99 GLU A O 1
ATOM 773 N N . ALA A 1 100 ? 7.615 27.565 6.996 1.00 68.75 100 ALA A N 1
ATOM 774 C CA . ALA A 1 100 ? 7.644 28.033 8.371 1.00 68.75 100 ALA A CA 1
ATOM 775 C C . ALA A 1 100 ? 6.531 29.075 8.478 1.00 68.75 100 ALA A C 1
ATOM 777 O O . ALA A 1 100 ? 6.547 30.032 7.707 1.00 68.75 100 ALA A O 1
ATOM 778 N N . ASP A 1 101 ? 5.562 28.847 9.359 1.00 62.16 101 ASP A N 1
ATOM 779 C CA . ASP A 1 101 ? 4.572 29.863 9.699 1.00 62.16 101 ASP A CA 1
ATOM 780 C C . ASP A 1 101 ? 5.348 31.092 10.226 1.00 62.16 101 ASP A C 1
ATOM 782 O O . ASP A 1 101 ? 5.973 31.007 11.288 1.00 62.16 101 ASP A O 1
ATOM 786 N N . GLU A 1 102 ? 5.409 32.171 9.432 1.00 46.06 102 GLU A N 1
ATOM 787 C CA . GLU A 1 102 ? 5.937 33.490 9.836 1.00 46.06 102 GLU A CA 1
ATOM 788 C C . GLU A 1 102 ? 4.942 34.237 10.733 1.00 46.06 102 GLU A C 1
ATOM 790 O O . GLU A 1 102 ? 3.724 34.215 10.433 1.00 46.06 102 GLU A O 1
#